Protein AF-A0A662HJE4-F1 (afdb_monomer_lite)

Radius of gyration: 18.77 Å; chains: 1; bounding box: 31×40×47 Å

Structure (mmCIF, N/CA/C/O backbone):
data_AF-A0A662HJE4-F1
#
_entry.id   AF-A0A662HJE4-F1
#
loop_
_atom_site.group_PDB
_atom_site.id
_atom_site.type_symbol
_atom_site.label_atom_id
_atom_site.label_alt_id
_atom_site.label_comp_id
_atom_site.label_asym_id
_atom_site.label_entity_id
_atom_site.label_seq_id
_atom_site.pdbx_PDB_ins_code
_atom_site.Cartn_x
_atom_site.Cartn_y
_atom_site.Cartn_z
_atom_site.occupancy
_atom_site.B_iso_or_equiv
_atom_site.auth_seq_id
_atom_site.auth_comp_id
_atom_site.auth_asym_id
_atom_site.auth_atom_id
_atom_site.pdbx_PDB_model_num
ATOM 1 N N . MET A 1 1 ? -16.464 -25.771 5.151 1.00 60.97 1 MET A N 1
ATOM 2 C CA . MET A 1 1 ? -16.249 -24.350 4.801 1.00 60.97 1 MET A CA 1
ATOM 3 C C . MET A 1 1 ? -15.933 -24.296 3.319 1.00 60.97 1 MET A C 1
ATOM 5 O O . MET A 1 1 ? -14.986 -24.961 2.909 1.00 60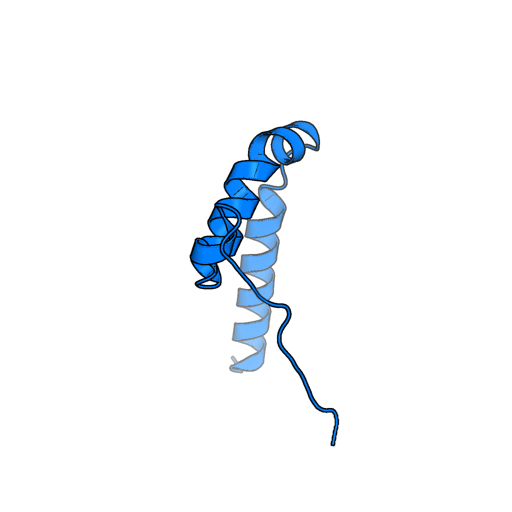.97 1 MET A O 1
ATOM 9 N N . HIS A 1 2 ? -16.756 -23.615 2.520 1.00 91.06 2 HIS A N 1
ATOM 10 C CA . HIS A 1 2 ? -16.519 -23.498 1.077 1.00 91.06 2 HIS A CA 1
ATOM 11 C C . HIS A 1 2 ? -15.327 -22.570 0.809 1.00 91.06 2 HIS A C 1
ATOM 13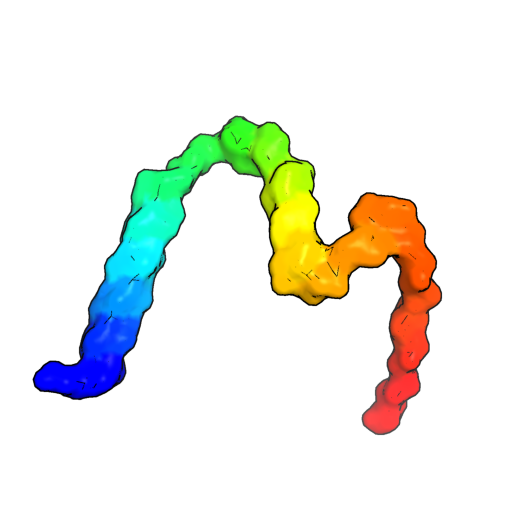 O O . HIS A 1 2 ? -15.125 -21.590 1.526 1.00 91.06 2 HIS A O 1
ATOM 19 N N . ILE A 1 3 ? -14.546 -22.853 -0.240 1.00 94.00 3 ILE A N 1
ATOM 20 C CA . ILE A 1 3 ? -13.363 -22.052 -0.604 1.00 94.00 3 ILE A CA 1
ATOM 21 C C . ILE A 1 3 ? -13.698 -20.563 -0.782 1.00 94.00 3 ILE A C 1
ATOM 23 O O . ILE A 1 3 ? -12.944 -19.703 -0.340 1.00 94.00 3 ILE A O 1
ATOM 27 N N . VAL A 1 4 ? -14.871 -20.253 -1.336 1.00 94.81 4 VAL A N 1
ATOM 28 C CA . VAL A 1 4 ? -15.348 -18.875 -1.526 1.00 94.81 4 VAL A CA 1
ATOM 29 C C . VAL A 1 4 ? -15.527 -18.154 -0.188 1.00 94.81 4 VAL A C 1
ATOM 31 O O . VAL A 1 4 ? -15.056 -17.035 -0.028 1.00 94.81 4 VAL A O 1
ATOM 34 N N . GLU A 1 5 ? -16.145 -18.797 0.805 1.00 95.88 5 GLU A N 1
ATOM 35 C CA . GLU A 1 5 ? -16.369 -18.195 2.127 1.00 95.88 5 GLU A CA 1
ATOM 36 C C . GLU A 1 5 ? -15.052 -17.896 2.844 1.00 95.88 5 GLU A C 1
ATOM 38 O O . GLU A 1 5 ? -14.908 -16.847 3.476 1.00 95.88 5 GLU A O 1
ATOM 43 N N . TYR A 1 6 ? -14.084 -18.808 2.715 1.00 95.75 6 TYR A N 1
ATOM 44 C CA . TYR A 1 6 ? -12.734 -18.617 3.229 1.00 95.75 6 TYR A CA 1
ATOM 45 C C . TYR A 1 6 ? -12.063 -17.407 2.576 1.00 95.75 6 TYR A C 1
ATOM 47 O O . TYR A 1 6 ? -11.620 -16.503 3.282 1.00 95.75 6 TYR A O 1
ATOM 55 N N . LEU A 1 7 ? -12.066 -17.338 1.243 1.00 95.00 7 LEU A N 1
ATOM 56 C CA . LEU A 1 7 ? -11.479 -16.220 0.504 1.00 95.00 7 LEU A CA 1
ATOM 57 C C . LEU A 1 7 ? -12.150 -14.888 0.862 1.00 95.00 7 LEU A C 1
ATOM 59 O O . LEU A 1 7 ? -11.462 -13.904 1.117 1.00 95.00 7 LEU A O 1
ATOM 63 N N . CYS A 1 8 ? -13.479 -14.854 0.979 1.00 95.00 8 CYS A N 1
ATOM 64 C CA . CYS A 1 8 ? -14.203 -13.658 1.409 1.00 95.00 8 CYS A CA 1
ATOM 65 C C . CYS A 1 8 ? -13.870 -13.247 2.852 1.00 95.00 8 CYS A C 1
ATOM 67 O O . CYS A 1 8 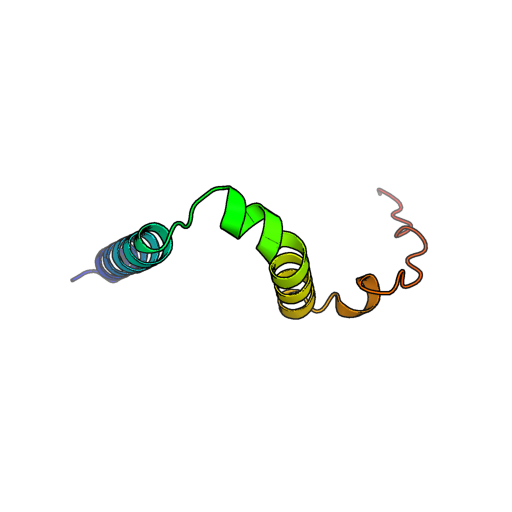? -13.888 -12.059 3.182 1.00 95.00 8 CYS A O 1
ATOM 69 N N . ARG A 1 9 ? -13.603 -14.203 3.747 1.00 96.38 9 ARG A N 1
ATOM 70 C CA . ARG A 1 9 ? -13.177 -13.906 5.119 1.00 96.38 9 ARG A CA 1
ATOM 71 C C . ARG A 1 9 ? -11.765 -13.334 5.149 1.00 96.38 9 ARG A C 1
ATOM 73 O O . ARG A 1 9 ? -11.557 -12.310 5.797 1.00 96.38 9 ARG A O 1
ATOM 80 N N . GLU A 1 10 ? -10.829 -13.951 4.436 1.00 96.12 10 GLU A N 1
ATOM 81 C CA . GLU A 1 10 ? -9.448 -13.469 4.394 1.00 96.12 10 GLU A CA 1
ATOM 82 C C . GLU A 1 10 ? -9.350 -12.109 3.696 1.00 96.12 10 GLU A C 1
ATOM 84 O O . GLU A 1 10 ? -8.678 -11.221 4.210 1.00 96.12 10 GLU A O 1
ATOM 89 N N . ALA A 1 11 ? -10.109 -11.878 2.619 1.00 93.31 11 ALA A N 1
ATOM 90 C CA . ALA A 1 11 ? -10.196 -10.565 1.981 1.00 93.31 11 ALA A CA 1
ATOM 91 C C . ALA A 1 11 ? -10.665 -9.486 2.970 1.00 93.31 11 ALA A C 1
ATOM 93 O O . ALA A 1 11 ? -10.000 -8.467 3.127 1.00 93.31 11 ALA A O 1
ATOM 94 N N . ARG A 1 12 ? -11.751 -9.737 3.718 1.00 94.06 12 ARG A N 1
ATOM 95 C CA . ARG A 1 12 ? -12.238 -8.803 4.752 1.00 94.06 12 ARG A CA 1
ATOM 96 C C . ARG A 1 12 ? -11.202 -8.540 5.839 1.00 94.06 12 ARG A C 1
ATOM 98 O O . ARG A 1 12 ? -11.046 -7.396 6.259 1.00 94.06 12 ARG A O 1
ATOM 105 N N . ARG A 1 13 ? -10.497 -9.579 6.289 1.00 94.56 13 ARG A N 1
ATOM 106 C CA . ARG A 1 13 ? -9.436 -9.457 7.294 1.00 94.56 13 ARG A CA 1
ATOM 107 C C . ARG A 1 13 ? -8.282 -8.596 6.783 1.00 94.56 13 ARG A C 1
ATOM 109 O O . ARG A 1 13 ? -7.862 -7.688 7.492 1.00 94.56 13 ARG A O 1
ATOM 116 N N . ILE A 1 14 ? -7.796 -8.862 5.571 1.00 88.94 14 ILE A N 1
ATOM 117 C CA . ILE A 1 14 ? -6.707 -8.102 4.944 1.00 88.94 14 ILE A CA 1
ATOM 118 C C . ILE A 1 14 ? -7.127 -6.643 4.781 1.00 88.94 14 ILE A C 1
ATOM 120 O O . ILE A 1 14 ? -6.419 -5.761 5.252 1.00 88.94 14 ILE A O 1
ATOM 124 N N . THR A 1 15 ? -8.309 -6.384 4.215 1.00 87.38 15 THR A N 1
ATOM 125 C CA . THR A 1 15 ? -8.830 -5.021 4.056 1.00 87.38 15 THR A CA 1
ATOM 126 C C . THR A 1 15 ? -8.955 -4.301 5.397 1.00 87.38 15 THR A C 1
ATOM 128 O O . THR A 1 15 ? -8.514 -3.164 5.514 1.00 87.38 15 THR A O 1
ATOM 131 N N . GLY A 1 16 ? -9.504 -4.954 6.426 1.00 91.06 16 GLY A N 1
ATOM 132 C CA . GLY A 1 16 ? -9.617 -4.367 7.763 1.00 91.06 16 GLY A CA 1
ATOM 133 C C . GLY A 1 16 ? -8.260 -3.977 8.352 1.00 91.06 16 GLY A C 1
ATOM 134 O O . GLY A 1 16 ? -8.118 -2.877 8.877 1.00 91.06 16 GLY A O 1
ATOM 135 N N . LEU A 1 17 ? -7.248 -4.836 8.206 1.00 88.31 17 LEU A N 1
ATOM 136 C CA . LEU A 1 17 ? -5.884 -4.542 8.650 1.00 88.31 17 LEU A CA 1
ATOM 137 C C . LEU A 1 17 ? -5.262 -3.390 7.848 1.00 88.31 17 LEU A C 1
ATOM 139 O O . LEU A 1 17 ? -4.730 -2.460 8.448 1.00 88.31 17 LEU A O 1
ATOM 143 N N . SER A 1 18 ? -5.392 -3.393 6.520 1.00 79.44 18 SER A N 1
ATOM 144 C CA . SER A 1 18 ? -4.879 -2.318 5.659 1.00 79.44 18 SER A CA 1
ATOM 145 C C . SER A 1 18 ? -5.516 -0.959 5.951 1.00 79.44 18 SER A C 1
ATOM 147 O O . SER A 1 18 ? -4.847 0.064 5.846 1.00 79.44 18 SER A O 1
ATOM 149 N N . LEU A 1 19 ? -6.799 -0.9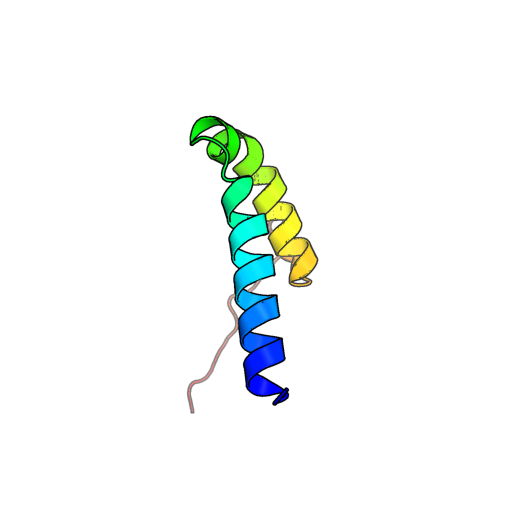37 6.322 1.00 81.50 19 LEU A N 1
ATOM 150 C CA . LEU A 1 19 ? -7.514 0.295 6.659 1.00 81.50 19 LEU A CA 1
ATOM 151 C C . LEU A 1 19 ? -7.310 0.731 8.115 1.00 81.50 19 LEU A C 1
ATOM 153 O O . LEU A 1 19 ? -7.521 1.898 8.425 1.00 81.50 19 LEU A O 1
ATOM 157 N N . SER A 1 20 ? -6.902 -0.170 9.013 1.00 82.69 20 SER A N 1
ATOM 158 C CA . SER A 1 20 ? -6.655 0.172 10.421 1.00 82.69 20 SER A CA 1
ATOM 159 C C . SER A 1 20 ? -5.441 1.083 10.634 1.00 82.69 20 SER A C 1
ATOM 161 O O . SER A 1 20 ? -5.392 1.795 11.632 1.00 82.69 20 SER A O 1
ATOM 163 N N . ASP A 1 21 ? -4.505 1.107 9.682 1.00 78.19 21 ASP A N 1
ATOM 164 C CA . ASP A 1 21 ? -3.319 1.974 9.694 1.00 78.19 21 ASP A CA 1
ATOM 165 C C . ASP A 1 21 ? -3.463 3.157 8.718 1.00 78.19 21 ASP A C 1
ATOM 167 O O . ASP A 1 21 ? -2.477 3.673 8.189 1.00 78.19 21 ASP A O 1
ATOM 171 N N . LEU A 1 22 ? -4.701 3.593 8.434 1.00 79.81 22 LEU A N 1
ATOM 172 C CA . LEU A 1 22 ? -4.922 4.790 7.625 1.00 79.81 22 LEU A CA 1
ATOM 173 C C . LEU A 1 22 ? -4.410 6.017 8.392 1.00 79.81 22 LEU A C 1
ATOM 175 O O . LEU A 1 22 ? -5.055 6.525 9.309 1.00 79.81 22 LEU A O 1
ATOM 179 N N . ARG A 1 23 ? -3.224 6.480 8.009 1.00 83.94 23 ARG A N 1
ATOM 180 C CA . ARG A 1 23 ? -2.603 7.684 8.560 1.00 83.94 23 ARG A CA 1
ATOM 181 C C . ARG A 1 23 ? -3.332 8.947 8.107 1.00 83.94 23 ARG A C 1
ATOM 183 O O . ARG A 1 23 ? -4.170 8.921 7.200 1.00 83.94 23 ARG A O 1
ATOM 190 N N . ASP A 1 24 ? -3.006 10.056 8.757 1.00 87.44 24 ASP A N 1
ATOM 191 C CA . ASP A 1 24 ? -3.568 11.359 8.438 1.00 87.44 24 ASP A CA 1
ATOM 192 C C . ASP A 1 24 ? -3.090 11.898 7.081 1.00 87.44 24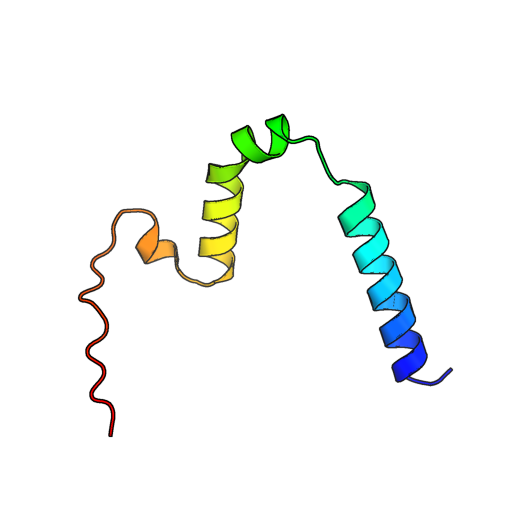 ASP A C 1
ATOM 194 O O . ASP A 1 24 ? -2.206 11.368 6.400 1.00 87.44 24 ASP A O 1
ATOM 198 N N . ARG A 1 25 ? -3.740 12.981 6.658 1.00 86.56 25 ARG A N 1
ATOM 199 C CA . ARG A 1 25 ? -3.473 13.635 5.378 1.00 86.56 25 ARG A CA 1
ATOM 200 C C . ARG A 1 25 ? -2.020 14.104 5.253 1.00 86.56 25 ARG A C 1
ATOM 202 O O . ARG A 1 25 ? -1.484 14.063 4.146 1.00 86.56 25 ARG A O 1
ATOM 209 N N . GLU A 1 26 ? -1.422 14.566 6.346 1.00 91.50 26 GLU A N 1
ATOM 210 C CA . GLU A 1 26 ? -0.058 15.101 6.375 1.00 91.50 26 GLU A CA 1
ATOM 211 C C . GLU A 1 26 ? 0.956 13.994 6.106 1.00 91.50 26 GLU A C 1
ATOM 213 O O . GLU A 1 26 ? 1.730 14.105 5.155 1.00 91.50 26 GLU A O 1
ATOM 218 N N . TYR A 1 27 ? 0.839 12.859 6.798 1.00 89.44 27 TYR A N 1
ATOM 219 C CA . TYR A 1 27 ? 1.644 11.673 6.522 1.00 89.44 27 TYR A CA 1
ATOM 220 C C . TYR A 1 27 ? 1.568 11.253 5.050 1.00 89.44 27 TYR A C 1
ATOM 222 O O . TYR A 1 27 ? 2.580 10.934 4.419 1.00 89.44 27 TYR A O 1
ATOM 230 N N . TRP A 1 28 ? 0.368 11.240 4.462 1.00 87.12 28 TRP A N 1
ATOM 231 C CA . TRP A 1 28 ? 0.201 10.851 3.061 1.00 87.12 28 TRP A CA 1
ATOM 232 C C . TRP A 1 28 ? 0.823 11.851 2.084 1.00 87.12 28 TRP A C 1
ATOM 234 O O . TRP A 1 28 ? 1.286 11.430 1.016 1.00 87.12 28 TRP A O 1
ATOM 244 N N . ALA A 1 29 ? 0.819 13.141 2.425 1.00 89.06 29 ALA A N 1
ATOM 245 C CA . ALA A 1 29 ? 1.450 14.187 1.633 1.00 89.06 29 ALA A CA 1
ATOM 246 C C . ALA A 1 29 ? 2.980 14.071 1.688 1.00 89.06 29 ALA A C 1
ATOM 248 O O . ALA A 1 29 ? 3.617 14.044 0.635 1.00 89.06 29 ALA A O 1
ATOM 249 N N . GLU A 1 30 ? 3.549 13.909 2.883 1.00 93.75 30 GLU A N 1
ATOM 250 C CA . GLU A 1 30 ? 4.995 13.773 3.097 1.00 93.75 30 GLU A CA 1
ATOM 251 C C . GLU A 1 30 ? 5.549 12.477 2.491 1.00 93.75 30 GLU A C 1
ATOM 253 O O . GLU A 1 30 ? 6.562 12.479 1.793 1.00 93.75 30 GLU A O 1
ATOM 258 N N . SER A 1 31 ? 4.843 11.357 2.668 1.00 91.31 31 SER A N 1
ATOM 259 C CA . SER A 1 31 ? 5.260 10.048 2.144 1.00 91.31 31 SER A CA 1
ATOM 260 C C . SER A 1 31 ? 4.984 9.854 0.649 1.00 91.31 31 SER A C 1
ATOM 262 O O . SER A 1 31 ? 5.339 8.812 0.091 1.00 91.31 31 SER A O 1
ATOM 264 N N . ARG A 1 32 ? 4.335 10.813 -0.031 1.00 89.25 32 ARG A N 1
ATOM 265 C CA . ARG A 1 32 ? 3.861 10.660 -1.420 1.00 89.25 32 ARG A CA 1
ATOM 266 C C . ARG A 1 32 ? 4.969 10.221 -2.374 1.00 89.25 32 ARG A C 1
ATOM 268 O O . ARG A 1 32 ? 4.749 9.310 -3.167 1.00 89.25 32 ARG A O 1
ATOM 275 N N . GLN A 1 33 ? 6.138 10.853 -2.304 1.00 89.50 33 GLN A N 1
ATOM 276 C CA . GLN A 1 33 ? 7.242 10.557 -3.219 1.00 89.50 33 GLN A CA 1
ATOM 277 C C . GLN A 1 33 ? 7.804 9.143 -3.001 1.00 89.50 33 GLN A C 1
ATOM 279 O O . GLN A 1 33 ? 8.044 8.424 -3.967 1.00 89.50 33 GLN A O 1
ATOM 284 N N . GLY A 1 34 ? 7.953 8.718 -1.742 1.00 90.62 34 GLY A N 1
ATOM 285 C CA . GLY A 1 34 ? 8.416 7.369 -1.407 1.00 90.62 34 GLY A CA 1
ATOM 286 C C . GLY A 1 34 ? 7.430 6.287 -1.847 1.00 90.62 34 GLY A C 1
ATOM 287 O O . GLY A 1 34 ? 7.826 5.295 -2.451 1.00 90.62 34 GLY A O 1
ATOM 288 N N . ARG A 1 35 ? 6.128 6.511 -1.631 1.00 88.44 35 ARG A N 1
ATOM 289 C CA . ARG A 1 35 ? 5.076 5.589 -2.088 1.00 88.44 35 ARG A CA 1
ATOM 290 C C . ARG A 1 35 ? 4.982 5.507 -3.607 1.00 88.44 35 ARG A C 1
ATOM 292 O O . ARG A 1 35 ? 4.756 4.426 -4.134 1.00 88.44 35 ARG A O 1
ATOM 299 N N . TRP A 1 36 ? 5.162 6.629 -4.304 1.00 87.25 36 TRP A N 1
ATOM 300 C CA . TRP A 1 36 ? 5.218 6.646 -5.765 1.00 87.25 36 TRP A CA 1
ATOM 301 C C . TRP A 1 36 ? 6.387 5.810 -6.292 1.00 87.25 36 TRP A C 1
ATOM 303 O O . TRP A 1 36 ? 6.189 4.988 -7.178 1.00 87.25 36 TRP A O 1
ATOM 313 N N . ARG A 1 37 ? 7.578 5.953 -5.700 1.00 89.44 37 ARG A N 1
ATOM 314 C CA . ARG A 1 37 ? 8.746 5.142 -6.063 1.00 89.44 37 ARG A CA 1
ATOM 315 C C . ARG A 1 37 ? 8.496 3.649 -5.855 1.00 89.44 37 ARG A C 1
ATOM 317 O O . ARG A 1 37 ? 8.727 2.863 -6.761 1.00 89.44 37 ARG A O 1
ATOM 324 N N . MET A 1 38 ? 7.943 3.284 -4.701 1.00 89.31 38 MET A N 1
ATOM 325 C CA . MET A 1 38 ? 7.616 1.894 -4.380 1.00 89.31 38 MET A CA 1
ATOM 326 C C . MET A 1 38 ? 6.579 1.299 -5.340 1.00 89.31 38 MET A C 1
ATOM 328 O O . MET A 1 38 ? 6.697 0.148 -5.744 1.00 89.31 38 MET A O 1
ATOM 332 N N . LEU A 1 39 ? 5.572 2.086 -5.733 1.00 86.38 39 LEU A N 1
ATOM 333 C CA . LEU A 1 39 ? 4.599 1.674 -6.744 1.00 86.38 39 LEU A CA 1
ATOM 334 C C . LEU A 1 39 ? 5.276 1.412 -8.093 1.00 86.38 39 LEU A C 1
ATOM 336 O O . LEU A 1 39 ? 4.973 0.424 -8.751 1.00 86.38 39 LEU A O 1
ATOM 340 N N . VAL A 1 40 ? 6.180 2.299 -8.497 1.00 86.62 40 VAL A N 1
ATOM 341 C CA . VAL A 1 40 ? 6.926 2.177 -9.747 1.00 86.62 40 VAL A CA 1
ATOM 342 C C . VAL A 1 40 ? 7.807 0.921 -9.755 1.00 86.62 40 VAL A C 1
ATOM 344 O O . VAL A 1 40 ? 7.753 0.165 -10.719 1.00 86.62 40 VAL A O 1
ATOM 347 N N . GLU A 1 41 ? 8.524 0.643 -8.665 1.00 88.12 41 GLU A N 1
ATOM 348 C CA . GLU A 1 41 ? 9.312 -0.590 -8.490 1.00 88.12 41 GLU A CA 1
ATOM 349 C C . GLU A 1 41 ? 8.431 -1.849 -8.554 1.00 88.12 41 GLU A C 1
ATOM 351 O O . GLU A 1 41 ? 8.726 -2.801 -9.270 1.00 88.12 41 GLU A O 1
ATOM 356 N N . MET A 1 42 ? 7.283 -1.856 -7.867 1.00 88.81 42 MET A N 1
ATOM 357 C CA . MET A 1 42 ? 6.358 -2.999 -7.901 1.00 88.81 42 MET A CA 1
ATOM 358 C C . MET A 1 42 ? 5.812 -3.299 -9.301 1.00 88.81 42 MET A C 1
ATOM 360 O O . MET A 1 42 ? 5.441 -4.437 -9.584 1.00 88.81 42 MET A O 1
ATOM 364 N N . LEU A 1 43 ? 5.731 -2.284 -10.160 1.00 87.00 43 LEU A N 1
ATOM 365 C CA . LEU A 1 43 ? 5.254 -2.414 -11.531 1.00 87.00 43 LEU A CA 1
ATOM 366 C C . LEU A 1 43 ? 6.387 -2.698 -12.530 1.00 87.00 43 LEU A C 1
ATOM 368 O O . LEU A 1 43 ? 6.092 -2.874 -13.711 1.00 87.00 43 LEU A O 1
ATOM 372 N N . GLY A 1 44 ? 7.650 -2.751 -12.086 1.00 85.44 44 GLY A N 1
ATOM 373 C CA . GLY A 1 44 ? 8.811 -2.895 -12.971 1.00 85.44 44 GLY A CA 1
ATOM 374 C C . GLY A 1 44 ? 8.983 -1.698 -13.910 1.00 85.44 44 GLY A C 1
ATOM 375 O O . GLY A 1 44 ? 9.305 -1.857 -15.085 1.00 85.44 44 GLY A O 1
ATOM 376 N N . LEU A 1 45 ? 8.642 -0.504 -13.420 1.00 85.12 45 LEU A N 1
ATOM 377 C CA . LEU A 1 45 ? 8.617 0.753 -14.167 1.00 85.12 45 LEU A CA 1
ATOM 378 C C . LEU A 1 45 ? 9.777 1.676 -13.747 1.00 85.12 45 LEU A C 1
ATOM 380 O O . LEU A 1 45 ? 9.686 2.895 -13.880 1.00 85.12 45 LEU A O 1
ATOM 384 N N . GLU A 1 46 ? 10.864 1.137 -13.199 1.00 85.69 46 GLU A N 1
ATOM 385 C CA . GLU A 1 46 ? 11.961 1.922 -12.619 1.00 85.69 46 GLU A CA 1
ATOM 386 C C . GLU A 1 46 ? 12.600 2.880 -13.632 1.00 85.69 46 GLU A C 1
ATOM 388 O O . GLU A 1 46 ? 13.015 3.978 -13.262 1.00 85.69 46 GLU A O 1
ATOM 393 N N . GLU A 1 47 ? 12.580 2.520 -14.919 1.00 77.75 47 GLU A N 1
ATOM 394 C CA . GLU A 1 47 ? 13.015 3.373 -16.032 1.00 77.75 47 GLU A CA 1
ATOM 395 C C . GLU A 1 47 ? 12.285 4.732 -16.081 1.00 77.75 47 GLU A C 1
ATOM 397 O O . GLU A 1 47 ? 12.839 5.712 -16.571 1.00 77.75 47 GLU A O 1
ATOM 402 N N . TYR A 1 48 ? 11.084 4.848 -15.504 1.00 71.69 48 TYR A N 1
ATOM 403 C CA . TYR A 1 48 ? 10.302 6.090 -15.469 1.00 71.69 48 TYR A CA 1
ATOM 404 C C . TYR A 1 48 ? 10.661 7.036 -14.318 1.00 71.69 48 TYR A C 1
ATOM 406 O O . TYR A 1 48 ? 10.149 8.157 -14.281 1.00 71.69 48 TYR A O 1
ATOM 414 N N . LEU A 1 49 ? 11.509 6.627 -13.368 1.00 74.50 49 LEU A N 1
ATOM 415 C CA . LEU A 1 49 ? 11.833 7.456 -12.199 1.00 74.50 49 LEU A CA 1
ATOM 416 C C . LEU A 1 49 ? 12.751 8.637 -12.534 1.00 74.50 49 LEU A C 1
ATOM 418 O O . LEU A 1 49 ? 12.572 9.709 -11.958 1.00 74.50 49 LEU A O 1
ATOM 422 N N . ASP A 1 50 ? 13.656 8.466 -13.499 1.00 69.69 50 ASP A N 1
ATOM 423 C CA . ASP A 1 50 ? 14.680 9.458 -13.867 1.00 69.69 50 ASP A CA 1
ATOM 424 C C . ASP A 1 50 ? 14.391 10.147 -15.212 1.00 69.69 50 ASP A C 1
ATOM 426 O O . ASP A 1 50 ? 15.293 10.612 -15.907 1.00 69.69 50 ASP A O 1
ATOM 430 N N . GLY A 1 51 ? 13.112 10.222 -15.599 1.00 61.38 51 GLY A N 1
ATOM 431 C CA . GLY A 1 51 ? 12.715 10.807 -16.882 1.00 61.38 51 GLY A CA 1
ATOM 432 C C . GLY A 1 51 ? 13.116 9.945 -18.077 1.00 61.38 51 GLY A C 1
ATOM 433 O O . GLY A 1 51 ? 13.378 10.485 -19.152 1.00 61.38 51 GLY A O 1
ATOM 434 N N . GLY A 1 52 ? 13.179 8.620 -17.884 1.00 54.09 52 GLY A N 1
ATOM 435 C CA . GLY A 1 52 ? 13.499 7.671 -18.940 1.00 54.09 52 GLY A CA 1
ATOM 436 C C . GLY A 1 52 ? 12.662 7.915 -20.185 1.00 54.09 52 GLY A C 1
ATOM 437 O O . GLY A 1 52 ? 11.462 8.201 -20.128 1.00 54.09 52 GLY A O 1
ATOM 438 N N . SER A 1 53 ? 13.350 7.848 -21.320 1.00 59.97 53 SER A N 1
ATOM 439 C CA . SER A 1 53 ? 12.803 8.109 -22.638 1.00 59.97 53 SER A CA 1
ATOM 440 C C . SER A 1 53 ? 11.723 7.084 -22.968 1.00 59.97 53 SER A C 1
ATOM 442 O O . SER A 1 53 ? 12.009 6.019 -23.512 1.00 59.97 53 SER A O 1
ATOM 444 N N . ARG A 1 54 ? 10.464 7.410 -22.694 1.00 57.94 54 ARG A N 1
ATOM 445 C CA . ARG A 1 54 ? 9.390 6.893 -23.531 1.00 57.94 54 ARG A CA 1
ATOM 446 C C . ARG A 1 54 ? 9.183 7.890 -24.654 1.00 57.94 54 ARG A C 1
ATOM 448 O O . ARG A 1 54 ? 8.549 8.925 -24.464 1.00 57.94 54 ARG A O 1
ATOM 455 N N . GLU A 1 55 ? 9.674 7.547 -25.839 1.00 61.38 55 GLU A N 1
ATOM 456 C CA . GLU A 1 55 ? 8.854 7.840 -27.008 1.00 61.38 55 GLU A CA 1
ATOM 457 C C . GLU A 1 55 ? 7.461 7.271 -26.707 1.00 61.38 55 GLU A C 1
ATOM 459 O O . GLU A 1 55 ? 7.328 6.152 -26.192 1.00 61.38 55 GLU A O 1
ATOM 464 N N . ALA A 1 56 ? 6.432 8.105 -26.872 1.00 60.25 56 ALA A N 1
ATOM 465 C CA . ALA A 1 56 ? 5.061 7.683 -26.639 1.00 60.25 56 ALA A CA 1
ATOM 466 C C . ALA A 1 56 ? 4.830 6.389 -27.434 1.00 60.25 56 ALA A C 1
ATOM 468 O O . ALA A 1 56 ? 5.235 6.345 -28.595 1.00 60.25 56 ALA A O 1
ATOM 469 N N . PRO A 1 57 ? 4.245 5.335 -26.840 1.00 59.75 57 PRO A N 1
ATOM 470 C CA . PRO A 1 57 ? 4.020 4.102 -27.576 1.00 59.75 57 PRO A CA 1
ATOM 471 C C . PRO A 1 57 ? 3.190 4.425 -28.821 1.00 59.75 57 PRO A C 1
ATOM 473 O O . PRO A 1 57 ? 2.043 4.856 -28.700 1.00 59.75 57 PRO A O 1
ATOM 476 N N . GLU A 1 58 ? 3.787 4.262 -30.002 1.00 60.16 58 GLU A N 1
ATOM 477 C CA . GLU A 1 58 ? 3.065 4.335 -31.264 1.00 60.16 58 GLU A CA 1
ATOM 478 C C . GLU A 1 58 ? 2.111 3.144 -31.296 1.00 60.16 58 GLU A C 1
ATOM 480 O O . GLU A 1 58 ? 2.527 1.987 -31.364 1.00 60.16 58 GLU A O 1
ATOM 485 N N . TYR A 1 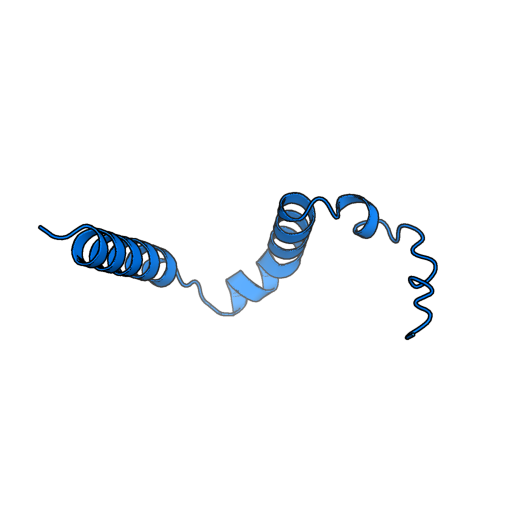59 ? 0.817 3.420 -31.168 1.00 66.75 59 TYR A N 1
ATOM 486 C CA . TYR A 1 59 ? -0.216 2.425 -31.390 1.00 66.75 59 TYR A CA 1
ATOM 487 C C . TYR A 1 59 ? -0.933 2.778 -32.691 1.00 66.75 59 TYR A C 1
ATOM 489 O O . TYR A 1 59 ? -1.571 3.824 -32.802 1.00 66.75 59 TYR A O 1
ATOM 497 N N . GLU A 1 60 ? -0.845 1.899 -33.686 1.00 56.22 60 GLU A N 1
ATOM 498 C CA . GLU A 1 60 ? -1.823 1.891 -34.768 1.00 56.22 60 GLU A CA 1
ATOM 499 C C . GLU A 1 60 ? -3.053 1.132 -34.267 1.00 56.22 60 GLU A C 1
ATOM 501 O O . GLU A 1 60 ? -3.010 -0.075 -34.017 1.00 56.22 60 GLU A O 1
ATOM 506 N N . VAL A 1 61 ? -4.153 1.859 -34.064 1.00 60.62 61 VAL A N 1
ATOM 507 C CA . VAL A 1 61 ? -5.462 1.233 -33.859 1.00 60.62 61 VAL A CA 1
ATOM 508 C C . VAL A 1 61 ? -5.868 0.610 -35.195 1.00 60.62 61 VAL A C 1
ATOM 510 O O . VAL A 1 61 ? -6.094 1.339 -36.160 1.00 60.62 61 VAL A O 1
ATOM 513 N N . THR A 1 62 ? -5.917 -0.723 -35.241 1.00 62.00 62 THR A N 1
ATOM 514 C CA . THR A 1 62 ? -6.470 -1.503 -36.363 1.00 62.00 62 THR A CA 1
ATOM 515 C C . THR A 1 62 ? -7.950 -1.788 -36.165 1.00 62.00 62 THR A C 1
ATOM 517 O O . THR A 1 62 ? -8.385 -1.904 -34.995 1.00 62.00 62 THR A O 1
#

Foldseek 3Di:
DDPVVVVVVVVVVVVVVVVVPPDDPVVCVVCVVVVVCVVCVVVVNNCPPVVHDDPDPDDDDD

Sequence (62 aa):
MHIVEYLCREARRITGLSLSDLRDREYWAESRQGRWRMLVEMLGLEEYLDGGSREAPEYEVT

Secondary structure (DSSP, 8-state):
--HHHHHHHHHHHHHHHHHHT---HHHHHHTHHHHHHHHHHHTT-GGGTTT-----------

pLDDT: mean 82.02, std 12.63, range [54.09, 96.38]